Protein AF-A0A2X3EB72-F1 (afdb_monomer)

InterPro domains:
  IPR020042 Protein of unknown function DUF4311 [PF14188] (1-143)
  IPR020042 Protein of unknown function DUF4311 [TIGR03580] (1-165)

Structure (mmCIF, N/CA/C/O backbone):
data_AF-A0A2X3EB72-F1
#
_entry.id   AF-A0A2X3EB72-F1
#
loop_
_atom_site.group_PDB
_atom_site.id
_atom_site.type_symbol
_atom_site.label_atom_id
_atom_site.label_alt_id
_atom_site.label_comp_id
_atom_site.label_asym_id
_atom_site.label_entity_id
_atom_site.label_seq_id
_atom_site.pdbx_PDB_ins_code
_atom_site.Cartn_x
_atom_site.Cartn_y
_atom_site.Cartn_z
_atom_site.occupancy
_atom_site.B_iso_or_equiv
_atom_site.auth_seq_id
_atom_site.auth_comp_id
_atom_site.auth_asym_id
_atom_site.auth_atom_id
_atom_site.pdbx_PDB_model_num
ATOM 1 N N . MET A 1 1 ? -8.701 24.698 -20.650 1.00 52.34 1 MET A N 1
ATOM 2 C CA . MET A 1 1 ? -8.752 25.744 -19.600 1.00 52.34 1 MET A CA 1
ATOM 3 C C . MET A 1 1 ? -9.461 27.042 -20.039 1.00 52.34 1 MET A C 1
ATOM 5 O O . MET A 1 1 ? -9.234 28.062 -19.411 1.00 52.34 1 MET A O 1
ATOM 9 N N . LEU A 1 2 ? -10.352 27.056 -21.049 1.00 50.31 2 LEU A N 1
ATOM 10 C CA . LEU A 1 2 ? -10.874 28.328 -21.605 1.00 50.31 2 LEU A CA 1
ATOM 11 C C . LEU A 1 2 ? -12.400 28.527 -21.581 1.00 50.31 2 LEU A C 1
ATOM 13 O O . LEU A 1 2 ? -12.866 29.525 -22.116 1.00 50.31 2 LEU A O 1
ATOM 17 N N . LYS A 1 3 ? -13.207 27.645 -20.968 1.00 56.44 3 LYS A N 1
ATOM 18 C CA . LYS A 1 3 ? -14.670 27.876 -20.950 1.00 56.44 3 LYS A CA 1
ATOM 19 C C . LYS A 1 3 ? -15.429 27.505 -19.676 1.00 56.44 3 LYS A C 1
ATOM 21 O O . LYS A 1 3 ? -16.629 27.731 -19.619 1.00 56.44 3 LYS A O 1
ATOM 26 N N . ASN A 1 4 ? -14.774 27.012 -18.627 1.00 43.88 4 ASN A N 1
ATOM 27 C CA . ASN A 1 4 ? -15.441 26.919 -17.331 1.00 43.88 4 ASN A CA 1
ATOM 28 C C . ASN A 1 4 ? -14.466 27.268 -16.208 1.00 43.88 4 ASN A C 1
ATOM 30 O O . ASN A 1 4 ? -13.398 26.671 -16.090 1.00 43.88 4 ASN A O 1
ATOM 34 N N . ARG A 1 5 ? -14.820 28.305 -15.449 1.00 53.56 5 ARG A N 1
ATOM 35 C CA . ARG A 1 5 ? -14.012 28.894 -14.374 1.00 53.56 5 ARG A CA 1
ATOM 36 C C . ARG A 1 5 ? -14.335 28.262 -13.013 1.00 53.56 5 ARG A C 1
ATOM 38 O O . ARG A 1 5 ? -13.800 28.700 -12.003 1.00 53.56 5 ARG A O 1
ATOM 45 N N . ASN A 1 6 ? -15.190 27.237 -12.998 1.00 50.81 6 ASN A N 1
ATOM 46 C CA . ASN A 1 6 ? -15.544 26.476 -11.812 1.00 50.81 6 ASN A CA 1
ATOM 47 C C . ASN A 1 6 ? -14.949 25.064 -11.894 1.00 50.81 6 ASN A C 1
ATOM 49 O O . ASN A 1 6 ? -15.530 24.143 -12.462 1.00 50.81 6 ASN A O 1
ATOM 53 N N . VAL A 1 7 ? -13.752 24.914 -11.330 1.00 54.59 7 VAL A N 1
ATOM 54 C CA . VAL A 1 7 ? -13.014 23.642 -11.249 1.00 54.59 7 VAL A CA 1
ATOM 55 C C . VAL A 1 7 ? -13.809 22.580 -10.463 1.00 54.59 7 VAL A C 1
ATOM 57 O O . VAL A 1 7 ? -13.596 21.385 -10.663 1.00 54.59 7 VAL A O 1
ATOM 60 N N . GLY A 1 8 ? -14.767 23.012 -9.629 1.00 54.66 8 GLY A N 1
ATOM 61 C CA . GLY A 1 8 ? -15.612 22.153 -8.799 1.00 54.66 8 GLY A CA 1
ATOM 62 C C . GLY A 1 8 ? -16.614 21.293 -9.576 1.00 54.66 8 GLY A C 1
ATOM 63 O O . GLY A 1 8 ? -16.783 20.124 -9.250 1.00 54.66 8 GLY A O 1
ATOM 64 N N . GLU A 1 9 ? -17.228 21.794 -10.652 1.00 52.03 9 GLU A N 1
ATOM 65 C CA . GLU A 1 9 ? -18.234 21.012 -11.403 1.00 52.03 9 GLU A CA 1
ATOM 66 C C . GLU A 1 9 ? -17.616 19.859 -12.210 1.00 52.03 9 GLU A C 1
ATOM 68 O O . GLU A 1 9 ? -18.234 18.813 -12.386 1.00 52.03 9 GLU A O 1
ATOM 73 N N . THR A 1 10 ? -16.368 20.003 -12.664 1.00 49.59 10 THR A N 1
ATOM 74 C CA . THR A 1 10 ? -15.616 18.922 -13.327 1.00 49.59 10 THR A CA 1
ATOM 75 C C . THR A 1 10 ? -15.063 17.868 -12.366 1.00 49.59 10 THR A C 1
ATOM 77 O O . THR A 1 10 ? -14.744 16.772 -12.822 1.00 49.59 10 THR A O 1
ATOM 80 N N . LEU A 1 11 ? -14.952 18.174 -11.067 1.00 50.75 11 LEU A N 1
ATOM 81 C CA . LEU A 1 11 ? -14.513 17.221 -10.038 1.00 50.75 11 LEU A CA 1
ATOM 82 C C . LEU A 1 11 ? -15.668 16.364 -9.498 1.00 50.75 11 LEU A C 1
ATOM 84 O O . LEU A 1 11 ? -15.444 15.215 -9.131 1.00 50.75 11 LEU A O 1
ATOM 88 N N . HIS A 1 12 ? -16.900 16.886 -9.482 1.00 57.12 12 HIS A N 1
ATOM 89 C CA . HIS A 1 12 ? -18.075 16.147 -9.000 1.00 57.12 12 HIS A CA 1
ATOM 90 C C . HIS A 1 12 ? -18.732 15.237 -10.056 1.00 57.12 12 HIS A C 1
ATOM 92 O O . HIS A 1 12 ? -19.539 14.384 -9.694 1.00 57.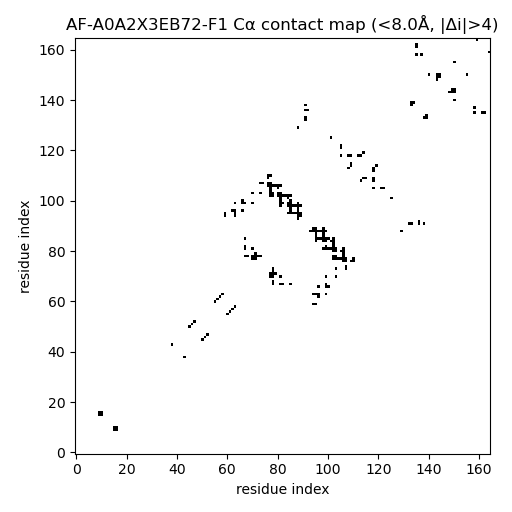12 12 HIS A O 1
ATOM 98 N N . ASP A 1 13 ? -18.362 15.365 -11.337 1.00 60.59 13 ASP A N 1
ATOM 99 C CA . ASP A 1 13 ? -18.832 14.502 -12.428 1.00 60.59 13 ASP A CA 1
ATOM 100 C C . ASP A 1 13 ? -17.770 13.430 -12.785 1.00 60.59 13 ASP A C 1
ATOM 102 O O . ASP A 1 13 ? -16.875 13.694 -13.602 1.00 60.59 13 ASP A O 1
ATOM 106 N N . PRO A 1 14 ? -17.862 12.186 -12.261 1.00 62.84 14 PRO A N 1
ATOM 107 C CA . PRO A 1 14 ? -16.860 11.137 -12.499 1.00 62.84 14 PRO A CA 1
ATOM 108 C C . PRO A 1 14 ? -16.665 10.804 -13.988 1.00 62.84 14 PRO A C 1
ATOM 110 O O . PRO A 1 14 ? -15.566 10.441 -14.406 1.00 62.84 14 PRO A O 1
ATOM 113 N N . LYS A 1 15 ? -17.696 10.994 -14.827 1.00 67.94 15 LYS A N 1
ATOM 114 C CA . LYS A 1 15 ? -17.608 10.787 -16.285 1.00 67.94 15 LYS A CA 1
ATOM 115 C C . LYS A 1 15 ? -16.736 11.834 -16.984 1.00 67.94 15 LYS A C 1
ATOM 117 O O . LYS A 1 15 ? -15.952 11.482 -17.862 1.00 67.94 15 LYS A O 1
ATOM 122 N N . LYS A 1 16 ? -16.848 13.113 -16.608 1.00 66.12 16 LYS A N 1
ATOM 123 C CA . LYS A 1 16 ? -16.040 14.188 -17.211 1.00 66.12 16 LYS A CA 1
ATOM 124 C C . LYS A 1 16 ? -14.598 14.121 -16.720 1.00 66.12 16 LYS A C 1
ATOM 126 O O . LYS A 1 16 ? -13.689 14.295 -17.527 1.00 66.12 16 LYS A O 1
ATOM 131 N N . MET A 1 17 ? -14.390 13.767 -15.450 1.00 72.56 17 MET A N 1
ATOM 132 C CA . MET A 1 17 ? -13.057 13.518 -14.901 1.00 72.56 17 MET A CA 1
ATOM 133 C C . MET A 1 17 ? -12.354 12.360 -15.624 1.00 72.56 17 MET A C 1
ATOM 135 O O . MET A 1 17 ? -11.212 12.519 -16.048 1.00 72.56 17 MET A O 1
ATOM 139 N N . ALA A 1 18 ? -13.043 11.237 -15.852 1.00 75.69 18 ALA A N 1
ATOM 140 C CA . ALA A 1 18 ? -12.474 10.100 -16.578 1.00 75.69 18 ALA A CA 1
ATOM 141 C C . ALA A 1 18 ? -12.067 10.464 -18.018 1.00 75.69 18 ALA A C 1
ATOM 143 O O . ALA A 1 18 ? -10.968 10.120 -18.451 1.00 75.69 18 ALA A O 1
ATOM 144 N N . ILE A 1 19 ? -12.910 11.207 -18.746 1.00 79.62 19 ILE A N 1
ATOM 145 C CA . ILE A 1 19 ? -12.616 11.636 -20.125 1.00 79.62 19 ILE A CA 1
ATOM 146 C C . ILE A 1 19 ? -11.450 12.635 -20.152 1.00 79.62 19 ILE A C 1
ATOM 148 O O . ILE A 1 19 ? -10.542 12.499 -20.971 1.00 79.62 19 ILE A O 1
ATOM 152 N N . SER A 1 20 ? -11.426 13.610 -19.239 1.00 77.94 20 SER A N 1
ATOM 153 C CA . SER A 1 20 ? -10.330 14.580 -19.146 1.00 77.94 20 SER A CA 1
ATOM 154 C C . SER A 1 20 ? -8.999 13.922 -18.768 1.00 77.94 20 SER A C 1
ATOM 156 O O . SER A 1 20 ? -7.994 14.187 -19.428 1.00 77.94 20 SER A O 1
ATOM 158 N N . CYS A 1 21 ? -8.979 13.029 -17.774 1.00 77.69 21 CYS A N 1
ATOM 159 C CA . CYS A 1 21 ? -7.779 12.272 -17.412 1.00 77.69 21 CYS A CA 1
ATOM 160 C C . CYS A 1 21 ? -7.338 11.314 -18.528 1.00 77.69 21 CYS A C 1
ATOM 162 O O . CYS A 1 21 ? -6.140 11.179 -18.755 1.00 77.69 21 CYS A O 1
ATOM 164 N N . GLY A 1 22 ? -8.272 10.697 -19.259 1.00 84.50 22 GLY A N 1
ATOM 165 C CA . GLY A 1 22 ? -7.960 9.806 -20.379 1.00 84.50 22 GLY A CA 1
ATOM 166 C C . GLY A 1 22 ? -7.301 10.530 -21.555 1.00 84.50 22 GLY A C 1
ATOM 167 O O . GLY A 1 22 ? -6.280 10.075 -22.066 1.00 84.50 22 GLY A O 1
ATOM 168 N N . ILE A 1 23 ? -7.833 11.692 -21.948 1.00 86.38 23 ILE A N 1
ATOM 169 C CA . ILE A 1 23 ? -7.262 12.500 -23.038 1.00 86.38 23 ILE A CA 1
ATOM 170 C C . ILE A 1 23 ? -5.882 13.037 -22.646 1.00 86.38 23 ILE A C 1
ATOM 172 O O . ILE A 1 23 ? -4.932 12.913 -23.418 1.00 86.38 23 ILE A O 1
ATOM 176 N N . ILE A 1 24 ? -5.748 13.595 -21.438 1.00 85.00 24 ILE A N 1
ATOM 177 C CA . ILE A 1 24 ? -4.457 14.094 -20.944 1.00 85.00 24 ILE A CA 1
ATOM 178 C C . ILE A 1 24 ? -3.452 12.942 -20.832 1.00 85.00 24 ILE A C 1
ATOM 180 O O . ILE A 1 24 ? -2.317 13.085 -21.277 1.00 85.00 24 ILE A O 1
ATOM 184 N N . GLY A 1 25 ? -3.870 11.787 -20.310 1.00 85.19 25 GLY A N 1
ATOM 185 C CA . GLY A 1 25 ? -3.035 10.594 -20.200 1.00 85.19 25 GLY A CA 1
ATOM 186 C C . GLY A 1 25 ? -2.517 10.113 -21.553 1.00 85.19 25 GLY A C 1
ATOM 187 O O . GLY A 1 25 ? -1.319 9.884 -21.687 1.00 85.19 25 GLY A O 1
ATOM 188 N N . MET A 1 26 ? -3.373 10.037 -22.578 1.00 87.25 26 MET A N 1
ATOM 189 C CA . MET A 1 26 ? -2.942 9.658 -23.931 1.00 87.25 26 MET A CA 1
ATOM 190 C C . MET A 1 26 ? -1.906 10.627 -24.506 1.00 87.25 26 MET A C 1
ATOM 192 O O . MET A 1 26 ? -0.900 10.187 -25.060 1.00 87.25 26 MET A O 1
ATOM 196 N N . ILE A 1 27 ? -2.120 11.935 -24.347 1.00 87.56 27 ILE A N 1
ATOM 197 C CA . ILE A 1 27 ? -1.187 12.955 -24.843 1.00 87.56 27 ILE A CA 1
ATOM 198 C C . ILE A 1 27 ? 0.155 12.863 -24.106 1.00 87.56 27 ILE A C 1
ATOM 200 O O . ILE A 1 27 ? 1.206 12.880 -24.743 1.00 87.56 27 ILE A O 1
ATOM 204 N N . VAL A 1 28 ? 0.134 12.726 -22.777 1.00 87.50 28 VAL A N 1
ATOM 205 C CA . VAL A 1 28 ? 1.354 12.623 -21.965 1.00 87.50 28 VAL A CA 1
ATOM 206 C C . VAL A 1 28 ? 2.110 11.333 -22.273 1.00 87.50 28 VAL A C 1
ATOM 208 O O . VAL A 1 28 ? 3.321 11.387 -22.446 1.00 87.50 28 VAL A O 1
ATOM 211 N N . VAL A 1 29 ? 1.436 10.189 -22.409 1.00 85.12 29 VAL A N 1
ATOM 212 C CA . VAL A 1 29 ? 2.090 8.920 -22.774 1.00 85.12 29 VAL A CA 1
ATOM 213 C C . VAL A 1 29 ? 2.711 9.006 -24.166 1.00 85.12 29 VAL A C 1
ATOM 215 O O . VAL A 1 29 ? 3.856 8.595 -24.345 1.00 85.12 29 VAL A O 1
ATOM 218 N N . ALA A 1 30 ? 2.008 9.590 -25.140 1.00 83.88 30 ALA A N 1
ATOM 219 C CA . ALA A 1 30 ? 2.563 9.818 -26.472 1.00 83.88 30 ALA A CA 1
ATOM 220 C C . ALA A 1 30 ? 3.808 10.723 -26.417 1.00 83.88 30 ALA A C 1
ATOM 222 O O . ALA A 1 30 ? 4.830 10.408 -27.024 1.00 83.88 30 ALA A O 1
ATOM 223 N N . PHE A 1 31 ? 3.758 11.802 -25.634 1.00 85.88 31 PHE A N 1
ATOM 224 C CA . PHE A 1 31 ? 4.882 12.719 -25.443 1.00 85.88 31 PHE A CA 1
ATOM 225 C C . PHE A 1 31 ? 6.078 12.068 -24.728 1.00 85.88 31 PHE A C 1
ATOM 227 O O . PHE A 1 31 ? 7.223 12.235 -25.156 1.00 85.88 31 PHE A O 1
ATOM 234 N N . LEU A 1 32 ? 5.830 11.299 -23.665 1.00 83.81 32 LEU A N 1
ATOM 235 C CA . LEU A 1 32 ? 6.866 10.569 -22.933 1.00 83.81 32 LEU A CA 1
ATOM 236 C C . LEU A 1 32 ? 7.519 9.499 -23.812 1.00 83.81 32 LEU A C 1
ATOM 238 O O . LEU A 1 32 ? 8.739 9.373 -23.781 1.00 83.81 32 LEU A O 1
ATOM 242 N N . ASN A 1 33 ? 6.746 8.790 -24.640 1.00 81.12 33 ASN A N 1
ATOM 243 C CA . ASN A 1 33 ? 7.281 7.804 -25.582 1.00 81.12 33 ASN A CA 1
ATOM 244 C C . ASN A 1 33 ? 8.149 8.454 -26.669 1.00 81.12 33 ASN A C 1
ATOM 246 O O . ASN A 1 33 ? 9.234 7.954 -26.961 1.00 81.12 33 ASN A O 1
ATOM 250 N N . LEU A 1 34 ? 7.721 9.594 -27.224 1.00 80.38 34 LEU A N 1
ATOM 251 C CA . LEU A 1 34 ? 8.519 10.351 -28.197 1.00 80.38 34 LEU A CA 1
ATOM 252 C C . LEU A 1 34 ? 9.824 10.860 -27.573 1.00 80.38 34 LEU A C 1
ATOM 254 O O . LEU A 1 34 ? 10.897 10.679 -28.147 1.00 80.38 34 LEU A O 1
ATOM 258 N N . THR A 1 35 ? 9.749 11.415 -26.363 1.00 74.69 35 THR A N 1
ATOM 259 C CA . THR A 1 35 ? 10.927 11.908 -25.637 1.00 74.69 35 THR A CA 1
ATOM 260 C C . THR A 1 35 ? 11.882 10.764 -25.297 1.00 74.69 35 THR A C 1
ATOM 262 O O . THR A 1 35 ? 13.077 10.881 -25.557 1.00 74.69 35 THR A O 1
ATOM 265 N N . ALA A 1 36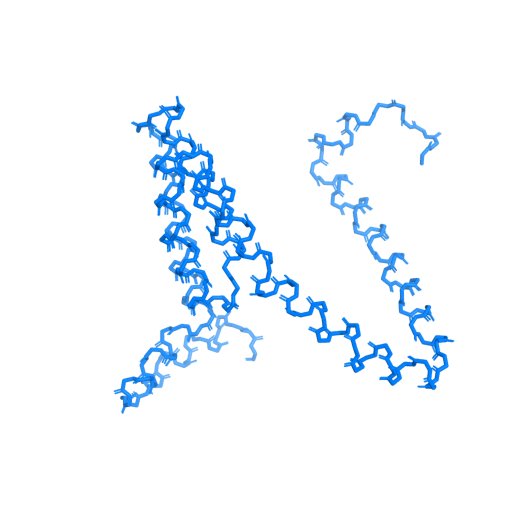 ? 11.371 9.627 -24.813 1.00 63.28 36 ALA A N 1
ATOM 266 C CA . ALA A 1 36 ? 12.168 8.435 -24.527 1.00 63.28 36 ALA A CA 1
ATOM 267 C C . ALA A 1 36 ? 12.861 7.872 -25.781 1.00 63.28 36 ALA A C 1
ATOM 269 O O . ALA A 1 36 ? 14.009 7.445 -25.690 1.00 63.28 36 ALA A O 1
ATOM 270 N N . SER A 1 37 ? 12.206 7.924 -26.949 1.00 68.81 37 SER A N 1
ATOM 271 C CA . SER A 1 37 ? 12.794 7.480 -28.226 1.00 68.81 37 SER A CA 1
ATOM 272 C C . SER A 1 37 ? 13.886 8.410 -28.770 1.00 68.81 37 SER A C 1
ATOM 274 O O . SER A 1 37 ? 14.692 7.990 -29.594 1.00 68.81 37 SER A O 1
ATOM 276 N N . SER A 1 38 ? 13.931 9.661 -28.297 1.00 69.38 38 SER A N 1
ATOM 277 C CA . SER A 1 38 ? 14.914 10.671 -28.714 1.00 69.38 38 SER A CA 1
ATOM 278 C C . SER A 1 38 ? 16.175 10.730 -27.839 1.00 69.38 38 SER A C 1
ATOM 280 O O . SER A 1 38 ? 17.089 11.497 -28.140 1.00 69.38 38 SER A O 1
ATOM 282 N N . VAL A 1 39 ? 16.250 9.942 -26.756 1.00 66.81 39 VAL A N 1
ATOM 283 C CA . VAL A 1 39 ? 17.415 9.944 -25.856 1.00 66.81 39 VAL A CA 1
ATOM 284 C C . VAL A 1 39 ? 18.576 9.153 -26.482 1.00 66.81 39 VAL A C 1
ATOM 286 O O . VAL A 1 39 ? 18.390 7.987 -26.821 1.00 66.81 39 VAL A O 1
ATOM 289 N N . PRO A 1 40 ? 19.789 9.732 -26.598 1.00 65.31 40 PRO A N 1
ATOM 290 C CA . PRO A 1 40 ? 20.960 9.038 -27.137 1.00 65.31 40 PRO A CA 1
ATOM 291 C C . PRO A 1 40 ? 21.374 7.807 -26.314 1.00 65.31 40 PRO A C 1
ATOM 293 O O . PRO A 1 40 ? 21.442 7.858 -25.081 1.00 65.31 40 PRO A O 1
ATOM 296 N N . GLU A 1 41 ? 21.759 6.733 -27.008 1.00 62.78 41 GLU A N 1
ATOM 297 C CA . GLU A 1 41 ? 22.109 5.411 -26.454 1.00 62.78 41 GLU A CA 1
ATOM 298 C C . GLU A 1 41 ? 23.175 5.475 -25.336 1.00 62.78 41 GLU A C 1
ATOM 300 O O . GLU A 1 41 ? 23.098 4.762 -24.335 1.00 62.78 41 GLU A O 1
ATOM 305 N N . ALA A 1 42 ? 24.131 6.407 -25.439 1.00 60.81 42 ALA A N 1
ATOM 306 C CA . ALA A 1 42 ? 25.209 6.584 -24.462 1.00 60.81 42 ALA A CA 1
ATOM 307 C C . ALA A 1 42 ? 24.743 7.125 -23.091 1.00 60.81 42 ALA A C 1
ATOM 309 O O . ALA A 1 42 ? 25.341 6.794 -22.068 1.00 60.81 42 ALA A O 1
ATOM 310 N N . LEU A 1 43 ? 23.669 7.925 -23.039 1.00 60.38 43 LEU A N 1
ATOM 311 C CA . LEU A 1 43 ? 23.071 8.400 -21.779 1.00 60.38 43 LEU A CA 1
ATOM 312 C C . LEU A 1 43 ? 22.069 7.388 -21.214 1.00 60.38 43 LEU A C 1
ATOM 314 O O . LEU A 1 43 ? 21.889 7.297 -19.998 1.00 60.38 43 LEU A O 1
ATOM 318 N N . GLN A 1 44 ? 21.449 6.597 -22.091 1.00 55.78 44 GLN A N 1
ATOM 319 C CA . GLN A 1 44 ? 20.480 5.576 -21.718 1.00 55.78 44 GLN A CA 1
ATOM 320 C C . GLN A 1 44 ? 21.130 4.441 -20.922 1.00 55.78 44 GLN A C 1
ATOM 322 O O . GLN A 1 44 ? 20.536 3.971 -19.959 1.00 55.78 44 GLN A O 1
ATOM 327 N N . VAL A 1 45 ? 22.370 4.042 -21.228 1.00 62.47 45 VAL A N 1
ATOM 328 C CA . VAL A 1 45 ? 23.064 2.985 -20.466 1.00 62.47 45 VAL A CA 1
ATOM 329 C C . VAL A 1 45 ? 23.315 3.405 -19.014 1.00 62.47 45 VAL A C 1
ATOM 331 O O . VAL A 1 45 ? 23.091 2.610 -18.103 1.00 62.47 45 VAL A O 1
ATOM 334 N N . THR A 1 46 ? 23.727 4.649 -18.767 1.00 64.31 46 THR A N 1
ATOM 335 C CA . THR A 1 46 ? 23.985 5.160 -17.409 1.00 64.31 46 THR A CA 1
ATOM 336 C C . THR A 1 46 ? 22.680 5.446 -16.663 1.00 64.31 46 THR A C 1
ATOM 338 O O . THR A 1 46 ? 22.546 5.097 -15.491 1.00 64.31 46 THR A O 1
ATOM 341 N N . ALA A 1 47 ? 21.679 6.004 -17.350 1.00 61.81 47 ALA A N 1
ATOM 342 C CA . ALA A 1 47 ? 20.352 6.235 -1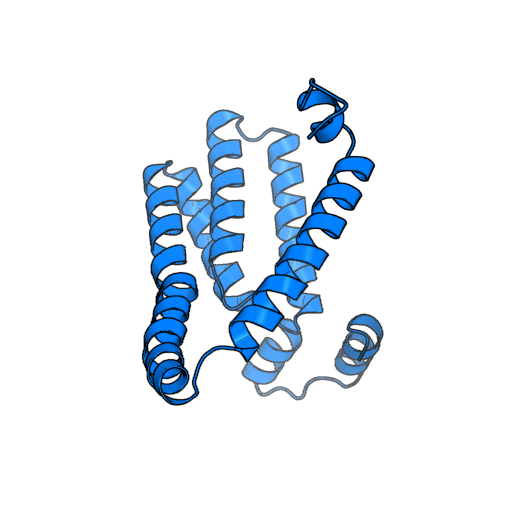6.786 1.00 61.81 47 ALA A CA 1
ATOM 343 C C . ALA A 1 47 ? 19.634 4.918 -16.442 1.00 61.81 47 ALA A C 1
ATOM 345 O O . ALA A 1 47 ? 19.123 4.762 -15.337 1.00 61.81 47 ALA A O 1
ATOM 346 N N . VAL A 1 48 ? 19.645 3.927 -17.333 1.00 70.19 48 VAL A N 1
ATOM 347 C CA . VAL A 1 48 ? 19.010 2.623 -17.091 1.00 70.19 48 VAL A CA 1
ATOM 348 C C . VAL A 1 48 ? 19.764 1.828 -16.030 1.00 70.19 48 VAL A C 1
ATOM 350 O O . VAL A 1 48 ? 19.129 1.167 -15.219 1.00 70.19 48 VAL A O 1
ATOM 353 N N . LYS A 1 49 ? 21.098 1.900 -15.968 1.00 70.88 49 LYS A N 1
ATOM 354 C CA . LYS A 1 49 ? 21.864 1.143 -14.962 1.00 70.88 49 LYS A CA 1
ATOM 355 C C . LYS A 1 49 ? 21.862 1.770 -13.568 1.00 70.88 49 LYS A C 1
ATOM 357 O O . LYS A 1 49 ? 22.089 1.043 -12.608 1.00 70.88 49 LYS A O 1
ATOM 362 N N . VAL A 1 50 ? 21.614 3.075 -13.436 1.00 80.69 50 VAL A N 1
ATOM 363 C CA . VAL A 1 50 ? 21.648 3.763 -12.131 1.00 80.69 50 VAL A CA 1
ATOM 364 C C . VAL A 1 50 ? 20.269 4.256 -11.704 1.00 80.69 50 VAL A C 1
ATOM 366 O O . VAL A 1 50 ? 19.823 3.924 -10.608 1.00 80.69 50 VAL A O 1
ATOM 369 N N . LEU A 1 51 ? 19.561 5.006 -12.555 1.00 80.88 51 LEU A N 1
ATOM 370 C CA . LEU A 1 51 ? 18.281 5.618 -12.181 1.00 80.88 51 LEU A CA 1
ATOM 371 C C . LEU A 1 51 ? 17.160 4.583 -12.063 1.00 80.88 51 LEU A C 1
ATOM 373 O O . LEU A 1 51 ? 16.350 4.692 -11.149 1.00 80.88 51 LEU A O 1
ATOM 377 N N . VAL A 1 52 ? 17.112 3.564 -12.929 1.00 82.62 52 VAL A N 1
ATOM 378 C CA . VAL A 1 52 ? 16.040 2.550 -12.872 1.00 82.62 52 VAL A CA 1
ATOM 379 C C . VAL A 1 52 ? 16.163 1.653 -11.627 1.00 82.62 52 VAL A C 1
ATOM 381 O O . VAL A 1 52 ? 15.169 1.508 -10.914 1.00 82.62 52 VAL A O 1
ATOM 384 N N . PRO A 1 53 ? 17.340 1.095 -11.274 1.00 84.62 53 PRO A N 1
ATOM 385 C CA . PRO A 1 53 ? 17.504 0.367 -10.017 1.00 84.62 53 PRO A CA 1
ATOM 386 C C . PRO A 1 53 ? 17.294 1.250 -8.788 1.00 84.62 53 PRO A C 1
ATOM 388 O O . PRO A 1 53 ? 16.646 0.812 -7.839 1.00 84.62 53 PRO A O 1
ATOM 391 N N . ALA A 1 54 ? 17.774 2.500 -8.810 1.00 83.31 54 ALA A N 1
ATOM 392 C CA . ALA A 1 54 ? 17.541 3.443 -7.719 1.00 83.31 54 ALA A CA 1
ATOM 393 C C . ALA A 1 54 ? 16.044 3.739 -7.532 1.00 83.31 54 ALA A C 1
ATOM 395 O O . ALA A 1 54 ? 15.555 3.718 -6.405 1.00 83.31 54 ALA A O 1
ATOM 396 N N . ALA A 1 55 ? 15.296 3.937 -8.622 1.00 84.31 55 ALA A N 1
ATOM 397 C CA . ALA A 1 55 ? 13.849 4.124 -8.578 1.00 84.31 55 ALA A CA 1
ATOM 398 C C . ALA A 1 55 ? 13.127 2.874 -8.050 1.00 84.31 55 ALA A C 1
ATOM 400 O O . ALA A 1 55 ? 12.235 2.994 -7.214 1.00 84.31 55 ALA A O 1
ATOM 401 N N . ASN A 1 56 ? 13.541 1.674 -8.468 1.00 84.75 56 ASN A N 1
ATOM 402 C CA . ASN A 1 56 ? 12.972 0.423 -7.964 1.00 84.75 56 ASN A CA 1
ATOM 403 C C . ASN A 1 56 ? 13.235 0.223 -6.466 1.00 84.75 56 ASN A C 1
ATOM 405 O O . ASN A 1 56 ? 12.323 -0.172 -5.744 1.00 84.75 56 ASN A O 1
ATOM 409 N N . LEU A 1 57 ? 14.442 0.527 -5.980 1.00 85.75 57 LEU A N 1
ATOM 410 C CA . LEU A 1 57 ? 14.746 0.507 -4.545 1.00 85.75 57 LEU A CA 1
ATOM 411 C C . LEU A 1 57 ? 13.919 1.544 -3.781 1.00 85.75 57 LEU A C 1
ATOM 413 O O . LEU A 1 57 ? 13.411 1.262 -2.697 1.00 85.75 57 LEU A O 1
ATOM 417 N N . LEU A 1 58 ? 13.739 2.734 -4.351 1.00 86.50 58 LEU A N 1
ATOM 418 C CA . LEU A 1 58 ? 12.927 3.774 -3.736 1.00 86.50 58 LEU A CA 1
ATOM 419 C C . LEU A 1 58 ? 11.465 3.321 -3.612 1.00 86.50 58 LEU A C 1
ATOM 421 O O . LEU A 1 58 ? 10.896 3.376 -2.525 1.00 86.50 58 LEU A O 1
ATOM 425 N N . VAL A 1 59 ? 10.867 2.822 -4.69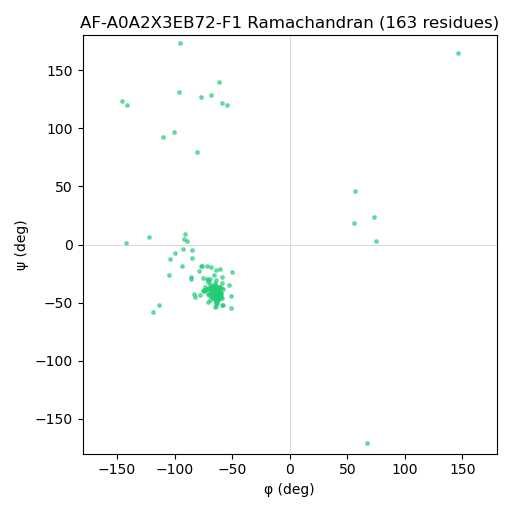3 1.00 85.38 59 VAL A N 1
ATOM 426 C CA . VAL A 1 59 ? 9.444 2.451 -4.726 1.00 85.38 59 VAL A CA 1
ATOM 427 C C . VAL A 1 59 ? 9.152 1.165 -3.954 1.00 85.38 59 VAL A C 1
ATOM 429 O O . VAL A 1 59 ? 8.139 1.100 -3.262 1.00 85.38 59 VAL A O 1
ATOM 432 N N . ASN A 1 60 ? 10.012 0.151 -4.043 1.00 86.56 60 ASN A N 1
ATOM 433 C CA . ASN A 1 60 ? 9.731 -1.161 -3.451 1.00 86.56 60 ASN A CA 1
ATOM 434 C C . ASN A 1 60 ? 10.303 -1.333 -2.042 1.00 86.56 60 ASN A C 1
ATOM 436 O O . ASN A 1 60 ? 9.852 -2.220 -1.325 1.00 86.56 60 ASN A O 1
ATOM 440 N N . THR A 1 61 ? 11.266 -0.502 -1.635 1.00 86.31 61 THR A N 1
ATOM 441 C CA . THR A 1 61 ? 11.908 -0.620 -0.318 1.00 86.31 61 THR A CA 1
ATOM 442 C C . THR A 1 61 ? 11.688 0.632 0.518 1.00 86.31 61 THR A C 1
ATOM 444 O O . THR A 1 61 ? 11.116 0.558 1.602 1.00 86.31 61 THR A O 1
ATOM 447 N N . VAL A 1 62 ? 12.102 1.799 0.022 1.00 89.31 62 VAL A N 1
ATOM 448 C CA . VAL A 1 62 ? 12.090 3.034 0.825 1.00 89.31 62 VAL A CA 1
ATOM 449 C C . VAL A 1 62 ? 10.662 3.519 1.088 1.00 89.31 62 VAL A C 1
ATOM 451 O O . VAL A 1 62 ? 10.327 3.873 2.217 1.00 89.31 62 VAL A O 1
ATOM 454 N N . MET A 1 63 ? 9.796 3.496 0.074 1.00 91.44 63 MET A N 1
ATOM 455 C CA . MET A 1 63 ? 8.419 3.972 0.192 1.00 91.44 63 MET A CA 1
ATOM 456 C C . MET A 1 63 ? 7.598 3.148 1.201 1.00 91.44 63 MET A C 1
ATOM 458 O O . MET A 1 63 ? 7.019 3.766 2.095 1.00 91.44 63 MET A O 1
ATOM 462 N N . PRO A 1 64 ? 7.583 1.798 1.167 1.00 89.44 64 PRO A N 1
ATOM 463 C CA . PRO A 1 64 ? 6.971 1.006 2.231 1.00 89.44 64 PRO A CA 1
ATOM 464 C C . PRO A 1 64 ? 7.443 1.371 3.636 1.00 89.44 64 PRO A C 1
ATOM 466 O O . PRO A 1 64 ? 6.623 1.504 4.538 1.00 89.44 64 PRO A O 1
ATOM 469 N N . VAL A 1 65 ? 8.750 1.570 3.826 1.00 90.81 65 VAL A N 1
ATOM 470 C CA . VAL A 1 65 ? 9.307 1.912 5.141 1.00 90.81 65 VAL A CA 1
ATOM 471 C C . VAL A 1 65 ? 8.786 3.267 5.613 1.00 90.81 65 VAL A C 1
ATOM 473 O O . VAL A 1 65 ? 8.359 3.381 6.759 1.00 90.81 65 VAL A O 1
ATOM 476 N N . ILE A 1 66 ? 8.740 4.274 4.737 1.00 91.81 66 ILE A N 1
ATOM 477 C CA . ILE A 1 66 ? 8.205 5.601 5.081 1.00 91.81 66 ILE A CA 1
ATOM 478 C C . ILE A 1 66 ? 6.722 5.512 5.455 1.00 91.81 66 ILE A C 1
ATOM 480 O O . ILE A 1 66 ? 6.319 6.060 6.478 1.00 91.81 66 ILE A O 1
ATOM 484 N N . PHE A 1 67 ? 5.910 4.806 4.666 1.00 89.69 67 PHE A N 1
ATOM 485 C CA . PHE A 1 67 ? 4.484 4.641 4.965 1.00 89.69 67 PHE A CA 1
ATOM 486 C C . PHE A 1 67 ? 4.247 3.850 6.253 1.00 89.69 67 PHE A C 1
ATOM 488 O O . PHE A 1 67 ? 3.321 4.155 7.001 1.00 89.69 67 PHE A O 1
ATOM 495 N N . TRP A 1 68 ? 5.090 2.863 6.542 1.00 91.56 68 TRP A N 1
ATOM 496 C CA . TRP A 1 68 ? 5.020 2.103 7.782 1.00 91.56 68 TRP A CA 1
ATOM 497 C C . TRP A 1 68 ? 5.389 2.954 9.002 1.00 91.56 68 TRP A C 1
ATOM 499 O O . TRP A 1 68 ? 4.657 2.951 9.992 1.00 91.56 68 TRP A O 1
ATOM 509 N N . LEU A 1 69 ? 6.452 3.756 8.909 1.00 90.56 69 LEU A N 1
ATOM 510 C CA . LEU A 1 69 ? 6.821 4.714 9.955 1.00 90.56 69 LEU A CA 1
ATOM 511 C C . LEU A 1 69 ? 5.724 5.763 10.169 1.00 90.56 69 LEU A C 1
ATOM 513 O O . LEU A 1 69 ? 5.338 6.014 11.309 1.00 90.56 69 LEU A O 1
ATOM 517 N N . ALA A 1 70 ? 5.159 6.305 9.088 1.00 90.94 70 ALA A N 1
ATOM 518 C CA . ALA A 1 70 ? 4.032 7.229 9.160 1.00 90.94 70 ALA A CA 1
ATOM 519 C C . ALA A 1 70 ? 2.812 6.588 9.838 1.00 90.94 70 ALA A C 1
ATOM 521 O O . ALA A 1 70 ? 2.119 7.245 10.608 1.00 90.94 70 ALA A O 1
ATOM 522 N N . ALA A 1 71 ? 2.557 5.297 9.604 1.00 90.12 71 ALA A N 1
ATOM 523 C CA . ALA A 1 71 ? 1.462 4.589 10.256 1.00 90.12 71 ALA A CA 1
ATOM 524 C C . ALA A 1 71 ? 1.658 4.447 11.770 1.00 90.12 71 ALA A C 1
ATOM 526 O O . ALA A 1 71 ? 0.680 4.553 12.513 1.00 90.12 71 ALA A O 1
ATOM 527 N N . ILE A 1 72 ? 2.894 4.191 12.208 1.00 91.12 72 ILE A N 1
ATOM 528 C CA . ILE A 1 72 ? 3.260 4.077 13.626 1.00 91.12 72 ILE A CA 1
ATOM 529 C C . ILE A 1 72 ? 3.127 5.438 14.316 1.00 91.12 72 ILE A C 1
ATOM 531 O O . ILE A 1 72 ? 2.538 5.509 15.395 1.00 91.12 72 ILE A O 1
ATOM 535 N N . ASP A 1 73 ? 3.608 6.504 13.676 1.00 89.12 73 ASP A N 1
ATOM 536 C CA . ASP A 1 73 ? 3.496 7.876 14.187 1.00 89.12 73 ASP A CA 1
ATOM 537 C C . ASP A 1 73 ? 2.032 8.349 14.248 1.00 89.12 73 ASP A C 1
ATOM 539 O O . ASP A 1 73 ? 1.596 9.010 15.188 1.00 89.12 73 ASP A O 1
ATOM 543 N N . ALA A 1 74 ? 1.214 7.909 13.290 1.00 85.25 74 ALA A N 1
ATOM 544 C CA . ALA A 1 74 ? -0.207 8.216 13.236 1.00 85.25 74 ALA A CA 1
ATOM 545 C C . ALA A 1 74 ? -1.012 7.631 14.421 1.00 85.25 74 ALA A C 1
ATOM 547 O O . ALA A 1 74 ? -2.089 8.149 14.720 1.00 85.25 74 ALA A O 1
ATOM 548 N N . GLY A 1 75 ? -0.534 6.590 15.110 1.00 86.56 75 GLY A N 1
ATOM 549 C CA . GLY A 1 75 ? -1.183 6.055 16.313 1.00 86.56 75 GLY A CA 1
ATOM 550 C C . GLY A 1 75 ? -1.037 4.542 16.472 1.00 86.56 75 GLY A C 1
ATOM 551 O O . GLY A 1 75 ? -0.726 3.816 15.527 1.00 86.56 75 GLY A O 1
ATOM 552 N N . LYS A 1 76 ? -1.316 4.024 17.677 1.00 84.06 76 LYS A N 1
ATOM 553 C CA . LYS A 1 76 ? -1.131 2.591 17.997 1.00 84.06 76 LYS A CA 1
ATOM 554 C C . LYS A 1 76 ? -2.019 1.677 17.150 1.00 84.06 76 LYS A C 1
ATOM 556 O O . LYS A 1 76 ? -1.571 0.620 16.710 1.00 84.06 76 LYS A O 1
ATOM 561 N N . LYS A 1 77 ? -3.278 2.071 16.916 1.00 82.31 77 LYS A N 1
ATOM 562 C CA . LYS A 1 77 ? -4.217 1.280 16.102 1.00 82.31 77 LYS A CA 1
ATOM 563 C C . LYS A 1 77 ? -3.890 1.384 14.612 1.00 82.31 77 LYS A C 1
ATOM 565 O O . LYS A 1 77 ? -3.936 0.369 13.924 1.00 82.31 77 LYS A O 1
ATOM 570 N N . SER A 1 78 ? -3.505 2.572 14.143 1.00 86.75 78 SER A N 1
ATOM 571 C CA . SER A 1 78 ? -3.000 2.801 12.782 1.00 86.75 78 SER A CA 1
ATOM 572 C C . SER A 1 78 ? -1.774 1.944 12.466 1.00 86.75 78 SER A C 1
ATOM 574 O O . SER A 1 78 ? -1.804 1.171 11.508 1.00 86.75 78 SER A O 1
ATOM 576 N N . GLY A 1 79 ? -0.745 1.981 13.315 1.00 87.44 79 GLY A N 1
ATOM 577 C CA . GLY A 1 79 ? 0.474 1.192 13.132 1.00 87.44 79 GLY A CA 1
ATOM 578 C C . GLY A 1 79 ? 0.222 -0.319 13.136 1.00 87.44 79 GLY A C 1
ATOM 579 O O . GLY A 1 79 ? 0.776 -1.038 12.304 1.00 87.44 79 GLY A O 1
ATOM 580 N N . PHE A 1 80 ? -0.660 -0.811 14.013 1.00 89.56 80 PHE A N 1
ATOM 581 C CA . PHE A 1 80 ? -1.000 -2.236 14.075 1.00 89.56 80 PHE A CA 1
ATOM 582 C C . PHE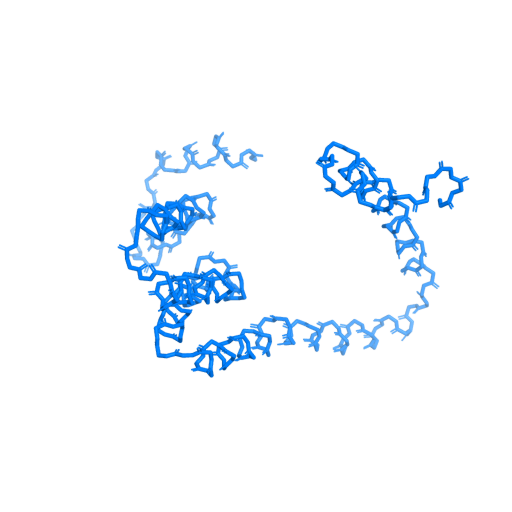 A 1 80 ? -1.685 -2.728 12.790 1.00 89.56 80 PHE A C 1
ATOM 584 O O . PHE A 1 80 ? -1.214 -3.681 12.166 1.00 89.56 80 PHE A O 1
ATOM 591 N N . TRP A 1 81 ? -2.754 -2.053 12.348 1.00 89.25 81 TRP A N 1
ATOM 592 C CA . TRP A 1 81 ? -3.479 -2.444 11.133 1.00 89.25 81 TRP A CA 1
ATOM 593 C C . TRP A 1 81 ? -2.642 -2.245 9.866 1.00 89.25 81 TRP A C 1
ATOM 595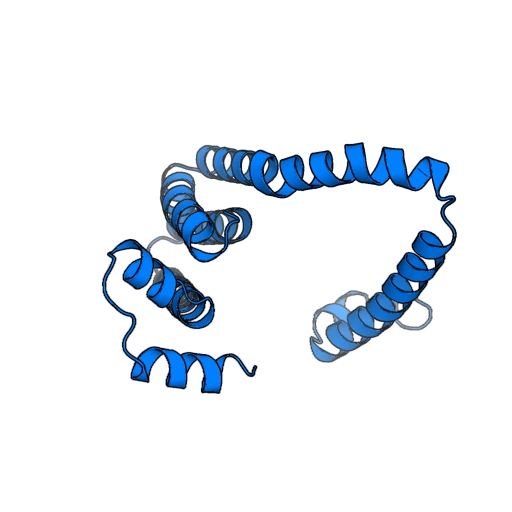 O O . TRP A 1 81 ? -2.673 -3.101 8.982 1.00 89.25 81 TRP A O 1
ATOM 605 N N . ALA A 1 82 ? -1.841 -1.180 9.792 1.00 90.06 82 ALA A N 1
ATOM 606 C CA . ALA A 1 82 ? -0.906 -0.968 8.691 1.00 90.06 82 ALA A CA 1
ATOM 607 C C . ALA A 1 82 ? 0.148 -2.074 8.603 1.00 90.06 82 ALA A C 1
ATOM 609 O O . ALA A 1 82 ? 0.420 -2.553 7.509 1.00 90.06 82 ALA A O 1
ATOM 610 N N . THR A 1 83 ? 0.697 -2.542 9.725 1.00 90.88 83 THR A N 1
ATOM 611 C CA . THR A 1 83 ? 1.696 -3.625 9.708 1.00 90.88 83 THR A CA 1
ATOM 612 C C . THR A 1 83 ? 1.097 -4.933 9.190 1.00 90.88 83 THR A C 1
ATOM 614 O O . THR A 1 83 ? 1.704 -5.598 8.353 1.00 90.88 83 THR A O 1
ATOM 617 N N . ILE A 1 84 ? -0.117 -5.278 9.632 1.00 90.38 84 ILE A N 1
ATOM 618 C CA . ILE A 1 84 ? -0.803 -6.504 9.198 1.00 90.38 84 ILE A CA 1
ATOM 619 C C . ILE A 1 84 ? -1.132 -6.441 7.703 1.00 90.38 84 ILE A C 1
ATOM 621 O O . ILE A 1 84 ? -0.739 -7.329 6.946 1.00 90.38 84 ILE A O 1
ATOM 625 N N . PHE A 1 85 ? -1.820 -5.385 7.259 1.00 88.81 85 PHE A N 1
ATOM 626 C CA . PHE A 1 85 ? -2.224 -5.264 5.856 1.00 88.81 85 PHE A CA 1
ATOM 627 C C . PHE A 1 85 ? -1.043 -4.978 4.924 1.00 88.81 85 PHE A C 1
ATOM 629 O O . PHE A 1 85 ? -1.032 -5.456 3.792 1.00 88.81 85 PHE A O 1
ATOM 636 N N . GLY A 1 86 ? -0.025 -4.258 5.392 1.00 89.06 86 GLY A N 1
ATOM 637 C CA . GLY A 1 86 ? 1.226 -4.030 4.672 1.00 89.06 86 GLY A CA 1
ATOM 638 C C . GLY A 1 86 ? 2.019 -5.319 4.467 1.00 89.06 86 GLY A C 1
ATOM 639 O O . GLY A 1 86 ? 2.447 -5.597 3.349 1.00 89.06 86 GLY A O 1
ATOM 640 N N . GLY A 1 87 ? 2.142 -6.149 5.508 1.00 87.44 87 GLY A N 1
ATOM 641 C CA . GLY A 1 87 ? 2.763 -7.472 5.408 1.00 87.44 87 GLY A CA 1
ATOM 642 C C . GLY A 1 87 ? 1.997 -8.399 4.461 1.00 87.44 87 GLY A C 1
ATOM 643 O O . GLY A 1 87 ? 2.594 -9.000 3.568 1.00 87.44 87 GLY A O 1
ATOM 644 N N . ALA A 1 88 ? 0.667 -8.446 4.579 1.00 85.44 88 ALA A N 1
ATOM 645 C CA . ALA A 1 88 ? -0.178 -9.216 3.667 1.00 85.44 88 ALA A CA 1
ATOM 646 C C . ALA A 1 88 ? -0.054 -8.731 2.208 1.00 85.44 88 ALA A C 1
ATOM 648 O O . ALA A 1 88 ? 0.054 -9.544 1.290 1.00 85.44 88 ALA A O 1
ATOM 649 N N . ALA A 1 89 ? -0.001 -7.416 1.978 1.00 85.25 89 ALA A N 1
ATOM 650 C CA . ALA A 1 89 ? 0.199 -6.848 0.645 1.00 85.25 89 ALA A CA 1
ATOM 651 C C . ALA A 1 89 ? 1.587 -7.142 0.074 1.00 85.25 89 ALA A C 1
ATOM 653 O O . ALA A 1 89 ? 1.693 -7.421 -1.119 1.00 85.25 89 ALA A O 1
ATOM 654 N N . GLN A 1 90 ? 2.639 -7.151 0.896 1.00 84.25 90 GLN A N 1
ATOM 655 C CA . GLN A 1 90 ? 3.964 -7.565 0.437 1.00 84.25 90 GLN A CA 1
ATOM 656 C C . GLN A 1 90 ? 3.945 -9.010 -0.073 1.00 84.25 90 GLN A C 1
ATOM 658 O O . GLN A 1 90 ? 4.517 -9.291 -1.123 1.00 84.25 90 GLN A O 1
ATOM 663 N N . LEU A 1 91 ? 3.253 -9.908 0.635 1.00 80.75 91 LEU A N 1
ATOM 664 C CA . LEU A 1 91 ? 3.159 -11.322 0.267 1.00 80.75 91 LEU A CA 1
ATOM 665 C C . LEU A 1 91 ? 2.298 -11.552 -0.983 1.00 80.75 91 LEU A C 1
ATOM 667 O O . LEU A 1 91 ? 2.678 -12.328 -1.856 1.00 80.75 91 LEU A O 1
ATOM 671 N N . ILE A 1 92 ? 1.159 -10.866 -1.093 1.00 76.69 92 ILE A N 1
ATOM 672 C CA . ILE A 1 92 ? 0.214 -11.068 -2.201 1.00 76.69 92 ILE A CA 1
ATOM 673 C C . ILE A 1 92 ? 0.643 -10.287 -3.450 1.00 76.69 92 ILE A C 1
ATOM 675 O O . ILE A 1 92 ? 0.613 -10.807 -4.565 1.00 76.69 92 ILE A O 1
ATOM 679 N N . MET A 1 93 ? 1.033 -9.022 -3.286 1.00 73.25 93 MET A N 1
ATOM 680 C CA . MET A 1 93 ? 1.278 -8.089 -4.389 1.00 73.25 93 MET A CA 1
ATOM 681 C C . MET A 1 93 ? 2.762 -7.848 -4.689 1.00 73.25 93 MET A C 1
ATOM 683 O O . MET A 1 93 ? 3.064 -7.277 -5.739 1.00 73.25 93 MET A O 1
ATOM 687 N N . GLY A 1 94 ? 3.684 -8.271 -3.818 1.00 79.00 94 GLY A N 1
ATOM 688 C CA . GLY A 1 94 ? 5.117 -7.966 -3.932 1.00 79.00 94 GLY A CA 1
ATOM 689 C C . GLY A 1 94 ? 5.479 -6.524 -3.553 1.00 79.00 94 GLY A C 1
ATOM 690 O O . GLY A 1 94 ? 6.639 -6.136 -3.674 1.00 79.00 94 GLY A O 1
ATOM 691 N N . ASN A 1 95 ? 4.496 -5.730 -3.114 1.00 85.50 95 ASN A N 1
ATOM 692 C CA . ASN A 1 95 ? 4.669 -4.352 -2.668 1.00 85.50 95 ASN A CA 1
ATOM 693 C C . ASN A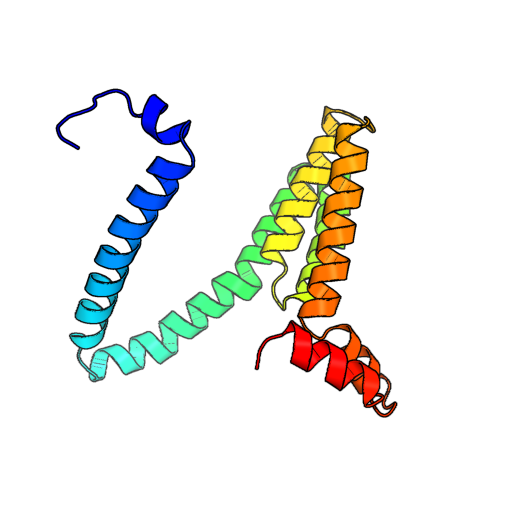 1 95 ? 3.686 -4.037 -1.526 1.00 85.50 95 ASN A C 1
ATOM 695 O O . ASN A 1 95 ? 2.469 -4.152 -1.684 1.00 85.50 95 ASN A O 1
ATOM 699 N N . ALA A 1 96 ? 4.223 -3.605 -0.388 1.00 86.56 96 ALA A N 1
ATOM 700 C CA . ALA A 1 96 ? 3.479 -3.263 0.816 1.00 86.56 96 ALA A CA 1
ATOM 701 C C . ALA A 1 96 ? 2.751 -1.909 0.758 1.00 86.56 96 ALA A C 1
ATOM 703 O O . ALA A 1 96 ? 1.831 -1.706 1.549 1.00 86.56 96 ALA A O 1
ATOM 704 N N . VAL A 1 97 ? 3.109 -0.986 -0.148 1.00 86.94 97 VAL A N 1
ATOM 705 C CA . VAL A 1 97 ? 2.537 0.379 -0.216 1.00 86.94 97 VAL A CA 1
ATOM 706 C C . VAL A 1 97 ? 1.000 0.396 -0.216 1.00 86.94 97 VAL A C 1
ATOM 708 O O . VAL A 1 97 ? 0.428 1.040 0.665 1.00 86.94 97 VAL A O 1
ATOM 711 N N . PRO A 1 98 ? 0.290 -0.309 -1.122 1.00 85.62 98 PRO A N 1
ATOM 712 C CA . PRO A 1 98 ? -1.174 -0.284 -1.123 1.00 85.62 98 PRO A CA 1
ATOM 713 C C . PRO A 1 98 ? -1.779 -0.851 0.171 1.00 85.62 98 PRO A C 1
ATOM 715 O O . PRO A 1 98 ? -2.769 -0.318 0.668 1.00 85.62 98 PRO A O 1
ATOM 718 N N . GLY A 1 99 ? -1.174 -1.889 0.759 1.00 87.69 99 GLY A N 1
ATOM 719 C CA . GLY A 1 99 ? -1.654 -2.477 2.013 1.00 87.69 99 GLY A CA 1
ATOM 720 C C . GLY A 1 99 ? -1.428 -1.590 3.230 1.00 87.69 99 GLY A C 1
ATOM 721 O O . GLY A 1 99 ? -2.312 -1.483 4.079 1.00 87.69 99 GLY A O 1
ATOM 722 N N . LEU A 1 100 ? -0.285 -0.905 3.289 1.00 90.56 100 LEU A N 1
ATOM 723 C CA . LEU A 1 100 ? 0.022 0.067 4.337 1.00 90.56 100 LEU A CA 1
ATOM 724 C C . LEU A 1 100 ? -0.983 1.222 4.314 1.00 90.56 100 LEU A C 1
ATOM 726 O O . LEU A 1 100 ? -1.538 1.559 5.357 1.00 90.56 100 LEU A O 1
ATOM 730 N N . VAL A 1 101 ? -1.283 1.777 3.133 1.00 89.94 101 VAL A N 1
ATOM 731 C CA . VAL A 1 101 ? -2.256 2.875 2.988 1.00 89.94 101 VAL A CA 1
ATOM 732 C C . VAL A 1 101 ? -3.652 2.444 3.442 1.00 89.94 101 VAL A C 1
ATOM 734 O O . VAL A 1 101 ? -4.284 3.148 4.230 1.00 89.94 101 VAL A O 1
ATOM 737 N N . LEU A 1 102 ? -4.124 1.270 3.013 1.00 89.12 102 LEU A N 1
ATOM 738 C CA . LEU A 1 102 ? -5.422 0.741 3.450 1.00 89.12 102 LEU A CA 1
ATOM 739 C C . LEU A 1 102 ? -5.461 0.484 4.965 1.00 89.12 102 LEU A C 1
ATOM 741 O O . LEU A 1 102 ? -6.464 0.782 5.618 1.00 89.12 102 LEU A O 1
ATOM 745 N N . GLY A 1 103 ? -4.368 -0.019 5.539 1.00 88.94 103 GLY A N 1
ATOM 746 C CA . GLY A 1 103 ? -4.262 -0.247 6.977 1.00 88.94 103 GLY A CA 1
ATOM 747 C C . GLY A 1 103 ? -4.235 1.042 7.803 1.00 88.94 103 GLY A C 1
ATOM 748 O O . GLY A 1 103 ? -4.865 1.078 8.860 1.00 88.94 103 GLY A O 1
ATOM 749 N N . ILE A 1 104 ? -3.605 2.116 7.308 1.00 90.56 104 ILE A N 1
ATOM 750 C CA . ILE A 1 104 ? -3.660 3.451 7.931 1.00 90.56 104 ILE A CA 1
ATOM 751 C C . ILE A 1 104 ? -5.099 3.976 7.928 1.00 90.56 104 ILE A C 1
ATOM 753 O O . ILE A 1 104 ? -5.586 4.416 8.968 1.00 90.56 104 ILE A O 1
ATOM 757 N N . LEU A 1 105 ? -5.800 3.891 6.790 1.00 88.44 105 LEU A N 1
ATOM 758 C CA . LEU A 1 105 ? -7.184 4.367 6.666 1.00 88.44 105 LEU A CA 1
ATOM 759 C C . LEU A 1 105 ? -8.127 3.654 7.641 1.00 88.44 105 LEU A C 1
ATOM 761 O O . LEU A 1 105 ? -8.910 4.308 8.330 1.00 88.44 105 LEU A O 1
ATOM 765 N N . ILE A 1 106 ? -8.026 2.325 7.749 1.00 87.31 106 ILE A N 1
ATOM 766 C CA . ILE A 1 106 ? -8.795 1.561 8.739 1.00 87.31 106 ILE A CA 1
ATOM 767 C C . ILE A 1 106 ? -8.381 1.957 10.151 1.00 87.31 106 ILE A C 1
ATOM 769 O O . ILE A 1 106 ? -9.241 2.214 10.989 1.00 87.31 106 ILE A O 1
ATOM 773 N N . GLY A 1 107 ? -7.084 1.956 10.447 1.00 86.19 107 GLY A N 1
ATOM 774 C CA . GLY A 1 107 ? -6.617 2.133 11.812 1.00 86.19 107 GLY A CA 1
ATOM 775 C C . GLY A 1 107 ? -6.947 3.518 12.363 1.00 86.19 107 GLY A C 1
ATOM 776 O O . GLY A 1 107 ? -7.421 3.602 13.495 1.00 86.19 107 GLY A O 1
ATOM 777 N N . LYS A 1 108 ? -6.830 4.567 11.540 1.00 84.94 108 LYS A N 1
ATOM 778 C CA . LYS A 1 108 ? -7.340 5.909 11.852 1.00 84.94 108 LYS A CA 1
ATOM 779 C C . LYS A 1 108 ? -8.862 5.957 11.910 1.00 84.94 108 LYS A C 1
ATOM 781 O O . LYS A 1 108 ? -9.405 6.485 12.874 1.00 84.94 108 LYS A O 1
ATOM 786 N N . GLY A 1 109 ? -9.558 5.335 10.957 1.00 84.31 109 GLY A N 1
ATOM 787 C CA . GLY A 1 109 ? -11.022 5.270 10.963 1.00 84.31 109 GLY A CA 1
ATOM 788 C C . GLY A 1 109 ? -11.589 4.623 12.233 1.00 84.31 109 GLY A C 1
ATOM 789 O O . GLY A 1 109 ? -12.583 5.094 12.781 1.00 84.31 109 GLY A O 1
ATOM 790 N N . VAL A 1 110 ? -10.932 3.579 12.745 1.00 85.00 110 VAL A N 1
ATOM 791 C CA . VAL A 1 110 ? -11.293 2.882 13.991 1.00 85.00 110 VAL A CA 1
ATOM 792 C C . VAL A 1 110 ? -10.899 3.683 15.238 1.00 85.00 110 VAL A C 1
ATOM 794 O O . VAL A 1 110 ? -11.531 3.531 16.285 1.00 85.00 110 VAL A O 1
ATOM 797 N N . GLU A 1 111 ? -9.855 4.505 15.163 1.00 83.62 111 GLU A N 1
ATOM 798 C CA . GLU A 1 111 ? -9.394 5.345 16.272 1.00 83.62 111 GLU A CA 1
ATOM 799 C C . GLU A 1 111 ? -10.267 6.595 16.451 1.00 83.62 111 GLU A C 1
ATOM 801 O O . GLU A 1 111 ? -10.669 6.884 17.575 1.00 83.62 111 GLU A O 1
ATOM 806 N N . GLU A 1 112 ? -10.638 7.269 15.360 1.00 83.56 112 GLU A N 1
ATOM 807 C CA . GLU A 1 112 ? -11.452 8.494 15.388 1.00 83.56 112 GLU A CA 1
ATOM 808 C C . GLU A 1 112 ? -12.957 8.218 15.478 1.00 83.56 112 GLU A C 1
ATOM 810 O O . GLU A 1 112 ? -13.672 8.877 16.229 1.00 83.56 112 GLU A O 1
ATOM 815 N N . SER A 1 113 ? -13.461 7.241 14.717 1.00 76.62 113 SER A N 1
ATOM 816 C CA . SER A 1 113 ? -14.903 6.969 14.605 1.00 76.62 113 SER A CA 1
ATOM 817 C C . SER A 1 113 ? -15.372 5.796 15.474 1.00 76.62 113 SER A C 1
ATOM 819 O O . SER A 1 113 ? -16.570 5.519 15.574 1.00 76.62 113 SER A O 1
ATOM 821 N N . GLY A 1 114 ? -14.431 5.085 16.101 1.00 79.44 114 GLY A N 1
ATOM 822 C CA . GLY A 1 114 ? -14.702 3.847 16.821 1.00 79.44 114 GLY A CA 1
ATOM 823 C C . GLY A 1 114 ? -15.130 2.691 15.906 1.00 79.44 114 GLY A C 1
ATOM 824 O O . GLY A 1 114 ? -15.080 2.746 14.672 1.00 79.44 114 GLY A O 1
ATOM 825 N N . TRP A 1 115 ? -15.577 1.599 16.528 1.00 77.88 115 TRP A N 1
ATOM 826 C CA . TRP A 1 115 ? -16.183 0.468 15.820 1.00 77.88 115 TRP A CA 1
ATOM 827 C C . TRP A 1 115 ? -17.645 0.769 15.495 1.00 77.88 115 TRP A C 1
ATOM 829 O O . TRP A 1 115 ? -18.565 0.319 16.177 1.00 77.88 115 TRP A O 1
ATOM 839 N N . ASN A 1 116 ? -17.858 1.550 14.443 1.00 84.50 116 ASN A N 1
ATOM 840 C CA . ASN A 1 116 ? -19.178 1.809 13.891 1.00 84.50 116 ASN A CA 1
ATOM 841 C C . ASN A 1 116 ? -19.473 0.857 12.713 1.00 84.50 116 ASN A C 1
ATOM 843 O O . ASN A 1 116 ? -18.629 0.075 12.266 1.00 84.50 116 ASN A O 1
ATOM 847 N N . ARG A 1 117 ? -20.707 0.893 12.194 1.00 79.44 117 ARG A N 1
ATOM 848 C CA . ARG A 1 117 ? -21.104 0.048 11.053 1.00 79.44 117 ARG A CA 1
ATOM 849 C C . ARG A 1 117 ? -20.229 0.309 9.817 1.00 79.44 117 ARG A C 1
ATOM 851 O O . ARG A 1 117 ? -19.957 -0.627 9.075 1.00 79.44 117 ARG A O 1
ATOM 858 N N . VAL A 1 118 ? -19.762 1.543 9.622 1.00 81.12 118 VAL A N 1
ATOM 859 C CA . VAL A 1 118 ? -18.959 1.953 8.461 1.00 81.12 118 VAL A CA 1
ATOM 860 C C . VAL A 1 118 ? -17.554 1.354 8.515 1.00 81.12 118 VAL A C 1
ATOM 862 O O . VAL A 1 118 ? -17.138 0.724 7.547 1.00 81.12 118 VAL A O 1
ATOM 865 N N . THR A 1 119 ? -16.842 1.460 9.640 1.00 80.56 119 THR A N 1
ATOM 866 C CA . THR A 1 119 ? -15.503 0.874 9.813 1.00 80.56 119 THR A CA 1
ATOM 867 C C . THR A 1 119 ? -15.545 -0.647 9.726 1.00 80.56 119 THR A C 1
ATOM 869 O O . THR A 1 119 ? -14.670 -1.253 9.109 1.00 80.56 119 THR A O 1
ATOM 872 N N . LYS A 1 120 ? -16.617 -1.269 10.230 1.00 81.94 120 LYS A N 1
ATOM 873 C CA . LYS A 1 120 ? -16.847 -2.714 10.098 1.00 81.94 120 LYS A CA 1
ATOM 874 C C . LYS A 1 120 ? -17.063 -3.143 8.643 1.00 81.94 120 LYS A C 1
ATOM 876 O O . LYS A 1 120 ? -16.441 -4.103 8.199 1.00 81.94 120 LYS A O 1
ATOM 881 N N . VAL A 1 121 ? -17.900 -2.425 7.889 1.00 85.62 121 VAL A N 1
ATOM 882 C CA . VAL A 1 121 ? -18.124 -2.695 6.455 1.00 85.62 121 VAL A CA 1
ATOM 883 C C . VAL A 1 121 ? -16.847 -2.458 5.647 1.00 85.62 121 VAL A C 1
ATOM 885 O O . VAL A 1 121 ? -16.514 -3.276 4.796 1.00 85.62 121 VA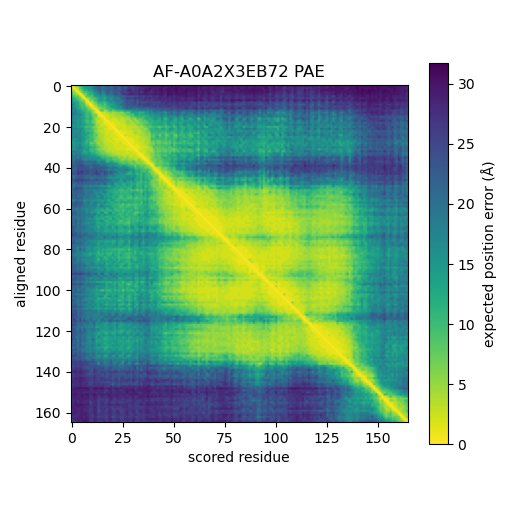L A O 1
ATOM 888 N N . MET A 1 122 ? -16.094 -1.398 5.946 1.00 82.75 122 MET A N 1
ATOM 889 C CA . MET A 1 122 ? -14.829 -1.083 5.276 1.00 82.75 122 MET A CA 1
ATOM 890 C C . MET A 1 122 ? -13.772 -2.167 5.514 1.00 82.75 122 MET A C 1
ATOM 892 O O . MET A 1 122 ? -13.102 -2.589 4.575 1.00 82.75 122 MET A O 1
ATOM 896 N N . MET A 1 123 ? -13.668 -2.674 6.745 1.00 83.69 123 MET A N 1
ATOM 897 C CA . MET A 1 123 ? -12.771 -3.781 7.070 1.00 83.69 123 MET A CA 1
ATOM 898 C C . MET A 1 123 ? -13.158 -5.061 6.326 1.00 83.69 123 MET A C 1
ATOM 900 O O . MET A 1 123 ? -12.291 -5.703 5.741 1.00 83.69 123 MET A O 1
ATOM 904 N N . VAL A 1 124 ? -14.449 -5.409 6.293 1.00 86.88 124 VAL A N 1
ATOM 905 C CA . VAL A 1 124 ? -14.934 -6.576 5.537 1.00 86.88 124 VAL A CA 1
ATOM 906 C C . VAL A 1 124 ? -14.653 -6.415 4.042 1.00 86.88 124 VAL A C 1
ATOM 908 O O . VAL A 1 124 ? -14.183 -7.358 3.414 1.00 86.88 124 VAL A O 1
ATOM 911 N N . ALA A 1 125 ? -14.876 -5.225 3.479 1.00 85.69 125 ALA A N 1
ATOM 912 C CA . ALA A 1 125 ? -14.598 -4.945 2.074 1.00 85.69 125 ALA A CA 1
ATOM 913 C C . ALA A 1 125 ? -13.103 -5.069 1.745 1.00 85.69 125 ALA A C 1
ATOM 915 O O . ALA A 1 125 ? -12.756 -5.666 0.732 1.00 85.69 125 ALA A O 1
ATOM 916 N N . ILE A 1 126 ? -12.218 -4.558 2.606 1.00 85.06 126 ILE A N 1
ATOM 917 C CA . ILE A 1 126 ? -10.765 -4.650 2.410 1.00 85.06 126 ILE A CA 1
ATOM 918 C C . ILE A 1 126 ? -10.299 -6.101 2.526 1.00 85.06 126 ILE A C 1
ATOM 920 O O . ILE A 1 126 ? -9.573 -6.566 1.654 1.00 85.06 126 ILE A O 1
ATOM 924 N N . VAL A 1 127 ? -10.762 -6.851 3.529 1.00 85.88 127 VAL A N 1
ATOM 925 C CA . VAL A 1 127 ? -10.444 -8.283 3.649 1.00 85.88 127 VAL A CA 1
ATOM 926 C C . VAL A 1 127 ? -10.943 -9.058 2.427 1.00 85.88 127 VAL A C 1
ATOM 928 O O . VAL A 1 127 ? -10.179 -9.827 1.851 1.00 85.88 127 VAL A O 1
ATOM 931 N N . ALA A 1 128 ? -12.177 -8.817 1.975 1.00 86.25 128 ALA A N 1
ATOM 932 C CA . ALA A 1 128 ? -12.712 -9.442 0.766 1.00 86.25 128 ALA A CA 1
ATOM 933 C C . ALA A 1 128 ? -11.886 -9.082 -0.479 1.00 86.25 128 ALA A C 1
ATOM 935 O O . ALA A 1 128 ? -11.599 -9.954 -1.295 1.00 86.25 128 ALA A O 1
ATOM 936 N N . LEU A 1 129 ? -11.448 -7.826 -0.603 1.00 85.19 129 LEU A N 1
ATOM 937 C CA . LEU A 1 129 ? -10.587 -7.370 -1.693 1.00 85.19 129 LEU A CA 1
ATOM 938 C C . LEU A 1 129 ? -9.219 -8.058 -1.644 1.00 85.19 129 LEU A C 1
ATOM 940 O O . LEU A 1 129 ? -8.733 -8.486 -2.684 1.00 85.19 129 LEU A O 1
ATOM 944 N N . PHE A 1 130 ? -8.619 -8.228 -0.465 1.00 82.38 130 PHE A N 1
ATOM 945 C CA . PHE A 1 130 ? -7.358 -8.956 -0.301 1.00 82.38 130 PHE A CA 1
ATOM 946 C C . PHE A 1 130 ? -7.488 -10.441 -0.646 1.00 82.38 130 PHE A C 1
ATOM 948 O O . PHE A 1 130 ? -6.623 -10.970 -1.338 1.00 82.38 130 PHE A O 1
ATOM 955 N N . VAL A 1 131 ? -8.573 -11.095 -0.223 1.00 80.06 131 VAL A N 1
ATOM 956 C CA . VAL A 1 131 ? -8.856 -12.500 -0.560 1.00 80.06 131 VAL A CA 1
ATOM 957 C C . VAL A 1 131 ? -9.064 -12.659 -2.063 1.00 80.06 131 VAL A C 1
ATOM 959 O O . VAL A 1 131 ? -8.406 -13.485 -2.689 1.00 80.06 131 VAL A O 1
ATOM 962 N N . LEU A 1 132 ? -9.910 -11.821 -2.668 1.00 77.69 132 LEU A N 1
ATOM 963 C CA . LEU A 1 132 ? -10.131 -11.830 -4.112 1.00 77.69 132 LEU A CA 1
ATOM 964 C C . LEU A 1 132 ? -8.838 -11.508 -4.869 1.00 77.69 132 LEU A C 1
ATOM 966 O O . LEU A 1 132 ? -8.499 -12.201 -5.818 1.00 77.69 132 LEU A O 1
ATOM 970 N N . SER A 1 133 ? -8.072 -10.504 -4.440 1.00 73.25 133 SER A N 1
ATOM 971 C CA . SER A 1 133 ? -6.797 -10.157 -5.070 1.00 73.25 133 SER A CA 1
ATOM 972 C C . SER A 1 133 ? -5.750 -11.260 -4.921 1.00 73.25 133 SER A C 1
ATOM 974 O O . SER A 1 133 ? -4.928 -11.401 -5.823 1.00 73.25 133 SER A O 1
ATOM 976 N N . GLY A 1 134 ? -5.742 -12.009 -3.816 1.00 71.31 134 GLY A N 1
ATOM 977 C CA . GLY A 1 134 ? -4.905 -13.198 -3.641 1.00 71.31 134 GLY A CA 1
ATOM 978 C C . GLY A 1 134 ? -5.292 -14.296 -4.629 1.00 71.31 134 GLY A C 1
ATOM 979 O O . GLY A 1 134 ? -4.431 -14.776 -5.372 1.00 71.31 134 GLY A O 1
ATOM 980 N N . PHE A 1 135 ? -6.594 -14.577 -4.719 1.00 67.62 135 PHE A N 1
ATOM 981 C CA . PHE A 1 135 ? -7.165 -15.542 -5.655 1.00 67.62 135 PHE A CA 1
ATOM 982 C C . PHE A 1 135 ? -6.849 -15.177 -7.109 1.00 67.62 135 PHE A C 1
ATOM 984 O O . PHE A 1 135 ? -6.245 -15.964 -7.819 1.00 67.62 135 PHE A O 1
ATOM 991 N N . PHE A 1 136 ? -7.125 -13.950 -7.562 1.00 61.69 136 PHE A N 1
ATOM 992 C CA . PHE A 1 136 ? -6.839 -13.535 -8.945 1.00 61.69 136 PHE A CA 1
ATOM 993 C C . PHE A 1 136 ? -5.342 -13.533 -9.290 1.00 61.69 136 PHE A C 1
ATOM 995 O O . PHE A 1 136 ? -4.971 -13.787 -10.436 1.00 61.69 136 PHE A O 1
ATOM 1002 N N . ARG A 1 137 ? -4.461 -13.270 -8.318 1.00 62.69 137 ARG A N 1
ATOM 1003 C CA . ARG A 1 137 ? -3.012 -13.127 -8.548 1.00 62.69 137 ARG A CA 1
ATOM 1004 C C . ARG A 1 137 ? -2.236 -14.446 -8.446 1.00 62.69 137 ARG A C 1
ATOM 1006 O O . ARG A 1 137 ? -1.014 -14.432 -8.585 1.00 62.69 137 ARG A O 1
ATOM 1013 N N . GLY A 1 138 ? -2.921 -15.572 -8.230 1.00 59.59 138 GLY A N 1
ATOM 1014 C CA . GLY A 1 138 ? -2.275 -16.885 -8.124 1.00 59.59 138 GLY A CA 1
ATOM 1015 C C . GLY A 1 138 ? -1.521 -17.080 -6.813 1.00 59.59 138 GLY A C 1
ATOM 1016 O O . GLY A 1 138 ? -0.592 -17.882 -6.762 1.00 59.59 138 GLY A O 1
ATOM 1017 N N . PHE A 1 139 ? -1.886 -16.347 -5.756 1.00 57.22 139 PHE A N 1
ATOM 1018 C CA . PHE A 1 139 ? -1.306 -16.547 -4.426 1.00 57.22 139 PHE A CA 1
ATOM 1019 C C . PHE A 1 139 ? -1.586 -17.968 -3.915 1.00 57.22 139 PHE A C 1
ATOM 1021 O O . PHE A 1 139 ? -0.697 -18.603 -3.354 1.00 57.22 139 PHE A O 1
ATOM 1028 N N . ASP A 1 140 ? -2.770 -18.501 -4.218 1.00 51.31 140 ASP A N 1
ATOM 1029 C CA . ASP A 1 140 ? -3.185 -19.856 -3.844 1.00 51.31 140 ASP A CA 1
ATOM 1030 C C . ASP A 1 140 ? -2.356 -20.919 -4.584 1.00 51.31 140 ASP A C 1
ATOM 1032 O O . ASP A 1 140 ? -1.887 -21.881 -3.981 1.00 51.31 140 ASP A O 1
ATOM 1036 N N . MET A 1 141 ? -2.072 -20.683 -5.870 1.00 52.94 141 MET A N 1
ATOM 1037 C CA . MET A 1 141 ? -1.207 -21.525 -6.705 1.00 52.94 141 MET A CA 1
ATOM 1038 C C . MET A 1 141 ? 0.234 -21.530 -6.182 1.00 52.94 141 MET A C 1
ATOM 1040 O O . MET A 1 141 ? 0.822 -22.593 -6.007 1.00 52.94 141 MET A O 1
ATOM 1044 N N . LYS A 1 142 ? 0.778 -20.351 -5.843 1.00 53.44 142 LYS A N 1
ATOM 1045 C CA . LYS A 1 142 ? 2.129 -20.214 -5.276 1.00 53.44 142 LYS A CA 1
ATOM 1046 C C . LYS A 1 142 ? 2.245 -20.775 -3.863 1.00 53.44 142 LYS A C 1
ATOM 1048 O O . LYS A 1 142 ? 3.301 -21.302 -3.530 1.00 53.44 142 LYS A O 1
ATOM 1053 N N . MET A 1 143 ? 1.204 -20.694 -3.030 1.00 53.78 143 MET A N 1
ATOM 1054 C CA . MET A 1 143 ? 1.201 -21.361 -1.724 1.00 53.78 143 MET A CA 1
ATOM 1055 C C . MET A 1 143 ? 1.188 -22.882 -1.887 1.00 53.78 143 MET A C 1
ATOM 1057 O O . MET A 1 143 ? 1.985 -23.548 -1.235 1.00 53.78 143 MET A O 1
ATOM 1061 N N . ILE A 1 144 ? 0.350 -23.431 -2.772 1.00 52.84 144 ILE A N 1
ATOM 1062 C CA . ILE A 1 144 ?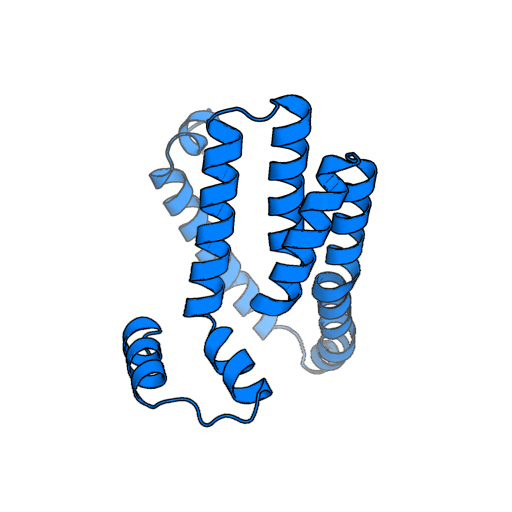 0.282 -24.880 -3.037 1.00 52.84 144 ILE A CA 1
ATOM 1063 C C . ILE A 1 144 ? 1.606 -25.402 -3.628 1.00 52.84 144 ILE A C 1
ATOM 1065 O O . ILE A 1 144 ? 2.119 -26.423 -3.169 1.00 52.84 144 ILE A O 1
ATOM 1069 N N . GLU A 1 145 ? 2.215 -24.659 -4.555 1.00 53.62 145 GLU A N 1
ATOM 1070 C CA . GLU A 1 145 ? 3.535 -24.962 -5.128 1.00 53.62 145 GLU A CA 1
ATOM 1071 C C . GLU A 1 145 ? 4.655 -24.871 -4.071 1.00 53.62 145 GLU A C 1
ATOM 1073 O O . GLU A 1 145 ? 5.534 -25.731 -4.019 1.00 53.62 145 GLU A O 1
ATOM 1078 N N . SER A 1 146 ? 4.575 -23.901 -3.148 1.00 52.84 146 SER A N 1
ATOM 1079 C CA . SER A 1 146 ? 5.504 -23.773 -2.006 1.00 52.84 146 SER A CA 1
ATOM 1080 C C . SER A 1 146 ? 5.355 -24.902 -0.974 1.00 52.84 146 SER A C 1
ATOM 1082 O O . SER A 1 146 ? 6.278 -25.148 -0.200 1.00 52.84 146 SER A O 1
ATOM 1084 N N . PHE A 1 147 ? 4.217 -25.607 -0.965 1.00 56.19 147 PHE A N 1
ATOM 1085 C CA . PHE A 1 147 ? 3.982 -26.814 -0.164 1.00 56.19 147 PHE A CA 1
ATOM 1086 C C . PHE A 1 147 ? 4.352 -28.118 -0.896 1.00 56.19 147 PHE A C 1
ATOM 1088 O O . PHE A 1 147 ? 4.073 -29.197 -0.374 1.00 56.19 147 PHE A O 1
ATOM 1095 N N . HIS A 1 148 ? 5.000 -28.050 -2.070 1.00 50.97 148 HIS A N 1
ATOM 1096 C CA . HIS A 1 148 ? 5.410 -29.210 -2.881 1.00 50.97 148 HIS A CA 1
ATOM 1097 C C . HIS A 1 148 ? 4.267 -30.179 -3.256 1.00 50.97 148 HIS A C 1
ATOM 1099 O O . HIS A 1 148 ? 4.524 -31.321 -3.645 1.00 50.97 148 HIS A O 1
ATOM 1105 N N . LEU A 1 149 ? 3.005 -29.750 -3.169 1.00 50.06 149 LEU A N 1
ATOM 1106 C CA . LEU A 1 149 ? 1.859 -30.547 -3.598 1.00 50.06 149 LEU A CA 1
ATOM 1107 C C . LEU A 1 149 ? 1.478 -30.144 -5.021 1.00 50.06 149 LEU A C 1
ATOM 1109 O O . LEU A 1 149 ? 1.367 -28.963 -5.340 1.00 50.06 149 LEU A O 1
ATOM 1113 N N . THR A 1 150 ? 1.306 -31.141 -5.887 1.00 45.44 150 THR A N 1
ATOM 1114 C CA . THR A 1 150 ? 0.891 -30.958 -7.278 1.00 45.44 150 THR A CA 1
ATOM 1115 C C . THR A 1 150 ? -0.403 -30.155 -7.335 1.00 45.44 150 THR A C 1
ATOM 1117 O O . THR A 1 150 ? -1.429 -30.552 -6.782 1.00 45.44 150 THR A O 1
ATOM 1120 N N . VAL A 1 151 ? -0.338 -29.006 -8.005 1.00 51.91 151 VAL A N 1
ATOM 1121 C CA . VAL A 1 151 ? -1.481 -28.123 -8.222 1.00 51.91 151 VAL A CA 1
ATOM 1122 C C . VAL A 1 151 ? -2.569 -28.907 -8.977 1.00 51.91 151 VAL A C 1
ATOM 1124 O O . VAL A 1 151 ? -2.298 -29.444 -10.052 1.00 51.91 151 VAL A O 1
ATOM 1127 N N . PRO A 1 152 ? -3.791 -29.045 -8.430 1.00 53.94 152 PRO A N 1
ATOM 1128 C CA . PRO A 1 152 ? -4.854 -29.784 -9.100 1.00 53.94 152 PRO A CA 1
ATOM 1129 C C . PRO A 1 152 ? -5.332 -29.046 -10.360 1.00 53.94 152 PRO A C 1
ATOM 1131 O O . PRO A 1 152 ? -5.744 -27.891 -10.278 1.00 53.94 152 PRO A O 1
ATOM 1134 N N . ASN A 1 153 ? -5.387 -29.745 -11.500 1.00 54.88 153 ASN A N 1
ATOM 1135 C CA . ASN A 1 153 ? -5.782 -29.223 -12.826 1.00 54.88 153 ASN A CA 1
ATOM 1136 C C . ASN A 1 153 ? -7.109 -28.426 -12.866 1.00 54.88 153 ASN A C 1
ATOM 1138 O O . ASN A 1 153 ? -7.326 -27.619 -13.766 1.00 54.88 153 ASN A O 1
ATOM 1142 N N . TRP A 1 154 ? -8.018 -28.645 -11.911 1.00 60.53 154 TRP A N 1
ATOM 1143 C CA . TRP A 1 154 ? -9.277 -27.896 -11.806 1.00 60.53 154 TRP A CA 1
ATOM 1144 C C . TRP A 1 154 ? -9.080 -26.439 -11.353 1.00 60.53 154 TRP A C 1
ATOM 1146 O O . TRP A 1 154 ? -9.844 -25.564 -11.755 1.00 60.53 154 TRP A O 1
ATOM 1156 N N . LEU A 1 155 ? -8.047 -26.168 -10.550 1.00 57.69 155 LEU A N 1
ATOM 1157 C CA . LEU A 1 155 ? -7.698 -24.828 -10.070 1.00 57.69 155 LEU A CA 1
ATOM 1158 C C . LEU A 1 155 ? -7.045 -24.007 -11.194 1.00 57.69 155 LEU A C 1
ATOM 1160 O O . LEU A 1 155 ? -7.424 -22.859 -11.404 1.00 57.69 155 LEU A O 1
ATOM 1164 N N . ASP A 1 156 ? -6.194 -24.645 -12.004 1.00 56.34 156 ASP A N 1
ATOM 1165 C CA . ASP A 1 156 ? -5.616 -24.076 -13.232 1.00 56.34 156 ASP A CA 1
ATOM 1166 C C . ASP A 1 156 ? -6.677 -23.669 -14.268 1.00 56.34 156 ASP A C 1
ATOM 1168 O O . ASP A 1 156 ? -6.587 -22.606 -14.885 1.00 56.34 156 ASP A O 1
ATOM 1172 N N . MET A 1 157 ? -7.718 -24.488 -14.457 1.00 57.78 157 MET A N 1
ATOM 1173 C CA . MET A 1 157 ? -8.788 -24.209 -15.425 1.00 57.78 157 MET A CA 1
ATOM 1174 C C . MET A 1 157 ? -9.659 -23.013 -15.025 1.00 57.78 157 MET A C 1
ATOM 1176 O O . MET A 1 157 ? -10.026 -22.203 -15.879 1.00 57.78 157 MET A O 1
ATOM 1180 N N . ILE A 1 158 ? -9.957 -22.864 -13.731 1.00 60.88 158 ILE A N 1
ATOM 1181 C CA . ILE A 1 158 ? -10.702 -21.707 -13.215 1.00 60.88 158 ILE A CA 1
ATOM 1182 C C . ILE A 1 158 ? -9.833 -20.445 -13.288 1.00 60.88 158 ILE A C 1
ATOM 1184 O O . ILE A 1 158 ? -10.330 -19.377 -13.653 1.00 60.88 158 ILE A O 1
ATOM 1188 N N . HIS A 1 159 ? -8.528 -20.566 -13.024 1.00 53.38 159 HIS A N 1
ATOM 1189 C CA . HIS A 1 159 ? -7.590 -19.447 -13.109 1.00 53.38 159 HIS A CA 1
ATOM 1190 C C . HIS A 1 159 ? -7.394 -18.954 -14.544 1.00 53.38 159 HIS A C 1
ATOM 1192 O O . HIS A 1 159 ? -7.436 -17.748 -14.773 1.00 53.38 159 HIS A O 1
ATOM 1198 N N . ASN A 1 160 ? -7.249 -19.853 -15.522 1.00 56.75 160 ASN A N 1
ATOM 1199 C CA . ASN A 1 160 ? -7.125 -19.476 -16.936 1.00 56.75 160 ASN A CA 1
ATOM 1200 C C . ASN A 1 160 ? -8.424 -18.881 -17.495 1.00 56.75 160 ASN A C 1
ATOM 1202 O O . ASN A 1 160 ? -8.386 -17.861 -18.181 1.00 56.75 160 ASN A O 1
ATOM 1206 N N . SER A 1 161 ? -9.585 -19.443 -17.141 1.00 54.97 161 SER A N 1
ATOM 1207 C CA . SER A 1 161 ? -10.873 -18.911 -17.600 1.00 54.97 161 SER A CA 1
ATOM 1208 C C . SER A 1 161 ? -11.182 -17.513 -17.050 1.00 54.97 161 SER A C 1
ATOM 1210 O O . SER A 1 161 ? -11.949 -16.781 -17.675 1.00 54.97 161 SER A O 1
ATOM 1212 N N . LEU A 1 162 ? -10.631 -17.147 -15.888 1.00 55.06 162 LEU A N 1
ATOM 1213 C CA . LEU A 1 162 ? -10.932 -15.887 -15.202 1.00 55.06 162 LEU A CA 1
ATOM 1214 C C . LEU A 1 162 ? -9.806 -14.844 -15.335 1.00 55.06 162 LEU A C 1
ATOM 1216 O O . LEU A 1 162 ? -10.079 -13.646 -15.297 1.00 55.06 162 LEU A O 1
ATOM 1220 N N . SER A 1 163 ? -8.554 -15.278 -15.534 1.00 47.56 163 SER A N 1
ATOM 1221 C CA . SER A 1 163 ? -7.395 -14.407 -15.786 1.00 47.56 163 SER A CA 1
ATOM 1222 C C . SER A 1 163 ? -7.227 -14.021 -17.264 1.00 47.56 163 SER A C 1
ATOM 1224 O O . SER A 1 163 ? -6.350 -13.207 -17.563 1.00 47.56 163 SER A O 1
ATOM 1226 N N . GLY A 1 164 ? -8.043 -14.564 -18.175 1.00 43.50 164 GLY A N 1
ATOM 1227 C CA . GLY A 1 164 ? -8.129 -14.107 -19.565 1.00 43.50 164 GLY A CA 1
ATOM 1228 C C . GLY A 1 164 ? -6.797 -14.125 -20.319 1.00 43.50 164 GLY A C 1
ATOM 1229 O O . GLY A 1 164 ? -6.459 -13.139 -20.976 1.00 43.50 164 GLY A O 1
ATOM 1230 N N . LYS A 1 165 ? -6.039 -15.217 -20.195 1.00 40.44 165 LYS A N 1
ATOM 1231 C CA . LYS A 1 165 ? -4.952 -15.555 -21.120 1.00 40.44 165 LYS A CA 1
ATOM 1232 C C . LYS A 1 165 ? -5.366 -16.723 -21.996 1.00 40.44 165 LYS A C 1
ATOM 1234 O O . LYS A 1 165 ? -6.016 -17.643 -21.456 1.00 40.44 165 LYS A O 1
#

Mean predicted aligned error: 14.42 Å

pLDDT: mean 74.45, std 14.49, range [40.44, 91.81]

Organism: Klebsiella pneumoniae (NCBI:txid573)

Solvent-accessible surface area (backbone atoms only — not comparable to full-atom values): 8922 Å² total; per-residue (Å²): 140,87,86,70,94,58,73,64,66,51,68,75,34,67,69,56,38,51,52,52,52,49,54,50,47,53,54,50,51,53,50,50,52,54,52,62,71,68,57,57,70,81,58,47,55,55,42,55,69,46,51,48,54,50,49,49,46,40,64,63,48,50,45,34,52,52,51,49,52,51,17,44,74,72,29,75,54,9,24,53,38,12,50,54,35,14,52,51,22,31,73,61,70,71,38,26,49,69,20,23,56,54,14,28,53,50,16,46,42,41,68,77,65,33,94,39,74,63,48,53,50,51,49,52,51,49,51,50,48,51,53,50,52,26,59,75,68,41,42,61,57,52,50,38,51,74,66,75,42,82,78,57,69,70,59,55,51,55,47,40,72,71,65,74,111

Radius of gyration: 21.35 Å; Cα contacts (8 Å, |Δi|>4): 129; chains: 1; bounding box: 46×60×47 Å

Sequence (165 aa):
MLKNRNVGETLHDPKKMAISCGIIGMIVVAFLNLTASSVPEALQVTAVKVLVPAANLLVNTVMPVIFWLAAIDAGKKSGFWATIFGGAAQLIMGNAVPGLVLGILIGKGVEESGWNRVTKVMMVAIVALFVLSGFFRGFDMKMIESFHLTVPNWLDMIHNSLSGK

Foldseek 3Di:
DPDDPDPPVCVVDVVSVVVVCVVVVVVVVVVVVVVVVPDDPVVCVVCCVPVVVVVCCCQAPVQLVVLLVVQVVLDDQSNVQLVVQLVLCCLQPVGSNVRNVLSNVLSVCCVPVNPDPVSVVSVVVVVVVSVVSSLLRCVVVVVCVVVVHPDDVVSVVVNCVVNPD

Secondary structure (DSSP, 8-state):
--S---HHHHHH-HHHHHHHHHHHHHHHHHHHHHHHHTS-HHHHHHIIIIIHHHHHHIIIIIHHHHHHHHHHHH-HHHHHHHHHHHHHHHHHHS-SHHHHHHHHHHHHHHHHS-S-HHHHHHHHHHHHHHHHHHHHTTHHHHHHHHTTPPPPHHHHHHHHHHHT-